Protein AF-A0A452ZJN9-F1 (afdb_monomer)

Solvent-accessible surface area (backbone atoms only — not comparable to full-atom values): 9012 Å² total; per-residue (Å²): 105,69,68,58,51,54,54,53,73,69,52,82,55,48,32,80,79,35,73,90,60,14,58,60,52,32,51,74,73,38,49,57,57,52,51,54,55,51,50,54,54,50,48,55,50,48,51,50,54,50,50,52,46,70,77,50,77,48,81,86,82,77,54,78,86,49,72,65,56,54,48,52,49,48,39,70,65,56,77,76,95,58,74,51,50,76,66,52,51,47,47,53,54,51,50,52,52,50,55,57,48,57,55,50,52,51,48,53,53,49,40,51,54,51,32,69,76,34,58,71,59,37,52,50,35,53,48,48,53,50,60,58,47,74,76,45,90,90,63,87,52,76,78,58,56,73,72,35,62,58,60,75,73,90

Mean predicted aligned error: 7.72 Å

Secondary structure (DSSP, 8-state):
-HHHHHHHHTPPPHHHH-TTTHHHHHHHTTHHHHHHHHHHHHHHHHHHHHHHHHH--S-SS-PPP-HHHHHHHHHHS--SS----HHHHHHHHHHHHHHHHHHHHHHHHHHHHHHHH-HHHHHHHHHHHHHHHHT-SSS--HHHHTT-HHHHT-

Structure (mmCIF, N/CA/C/O backbone):
data_AF-A0A452ZJN9-F1
#
_entry.id   AF-A0A452ZJN9-F1
#
loop_
_atom_site.group_PDB
_atom_site.id
_atom_site.type_symbol
_atom_site.label_atom_id
_atom_site.label_alt_id
_atom_site.label_comp_id
_atom_site.label_asym_id
_atom_site.label_entity_id
_atom_site.label_seq_id
_atom_site.pdbx_PDB_ins_code
_atom_site.Cartn_x
_atom_site.Cartn_y
_atom_site.Cartn_z
_atom_site.occupancy
_atom_site.B_iso_or_equiv
_atom_site.auth_seq_id
_atom_site.auth_comp_id
_atom_site.auth_asym_id
_atom_site.auth_atom_id
_atom_site.pdbx_PDB_model_num
ATOM 1 N N . MET A 1 1 ? 3.695 11.942 -2.108 1.00 83.25 1 MET A N 1
ATOM 2 C CA . MET A 1 1 ? 3.723 10.959 -3.209 1.00 83.25 1 MET A CA 1
ATOM 3 C C . MET A 1 1 ? 2.516 10.039 -3.115 1.00 83.25 1 MET A C 1
ATOM 5 O O . MET A 1 1 ? 1.674 10.175 -3.978 1.00 83.25 1 MET A O 1
ATOM 9 N N . MET A 1 2 ? 2.353 9.220 -2.063 1.00 84.94 2 MET A N 1
ATOM 10 C CA . MET A 1 2 ? 1.186 8.318 -1.948 1.00 84.94 2 MET A CA 1
ATOM 11 C C . MET A 1 2 ? -0.170 9.034 -1.950 1.00 84.94 2 MET A C 1
ATOM 13 O O . MET A 1 2 ? -1.046 8.635 -2.695 1.00 84.94 2 MET A O 1
ATOM 17 N N . LYS A 1 3 ? -0.314 10.150 -1.222 1.00 85.62 3 LYS A N 1
ATOM 18 C CA . LYS A 1 3 ? -1.533 10.977 -1.297 1.00 85.62 3 LYS A CA 1
ATOM 19 C C . LYS A 1 3 ? -1.828 11.494 -2.714 1.00 85.62 3 LYS A C 1
ATOM 21 O O . LYS A 1 3 ? -2.960 11.489 -3.157 1.00 85.62 3 LYS A O 1
ATOM 26 N N . GLU A 1 4 ? -0.792 11.935 -3.425 1.00 88.88 4 GLU A N 1
ATOM 27 C CA . GLU A 1 4 ? -0.934 12.426 -4.803 1.00 88.88 4 GLU A CA 1
ATOM 28 C C . GLU A 1 4 ? -1.330 11.280 -5.746 1.00 88.88 4 GLU A C 1
ATOM 30 O O . GLU A 1 4 ? -2.173 11.467 -6.608 1.00 88.88 4 GLU A O 1
ATOM 35 N N . LEU A 1 5 ? -0.779 10.081 -5.545 1.00 88.12 5 LEU A N 1
ATOM 36 C CA . LEU A 1 5 ? -1.155 8.877 -6.281 1.00 88.12 5 LEU A CA 1
ATOM 37 C C . LEU A 1 5 ? -2.620 8.487 -6.049 1.00 88.12 5 LEU A C 1
ATOM 39 O O . LEU A 1 5 ? -3.331 8.235 -7.015 1.00 88.12 5 LEU A O 1
ATOM 43 N N . THR A 1 6 ? -3.080 8.459 -4.798 1.00 86.12 6 THR A N 1
ATOM 44 C CA . THR A 1 6 ? -4.463 8.087 -4.471 1.00 86.12 6 THR A CA 1
ATOM 45 C C . THR A 1 6 ? -5.464 9.137 -4.947 1.00 86.12 6 THR A C 1
ATOM 47 O O . THR A 1 6 ? -6.503 8.773 -5.495 1.00 86.12 6 THR A O 1
ATOM 50 N N . ASP A 1 7 ? -5.124 10.426 -4.839 1.00 89.19 7 ASP A N 1
ATOM 51 C CA . ASP A 1 7 ? -5.917 11.518 -5.414 1.00 89.19 7 ASP A CA 1
ATOM 52 C C . ASP A 1 7 ? -6.016 11.377 -6.947 1.00 89.19 7 ASP A C 1
ATOM 54 O O . ASP A 1 7 ? -7.100 11.507 -7.518 1.00 89.19 7 ASP A O 1
ATOM 58 N N . 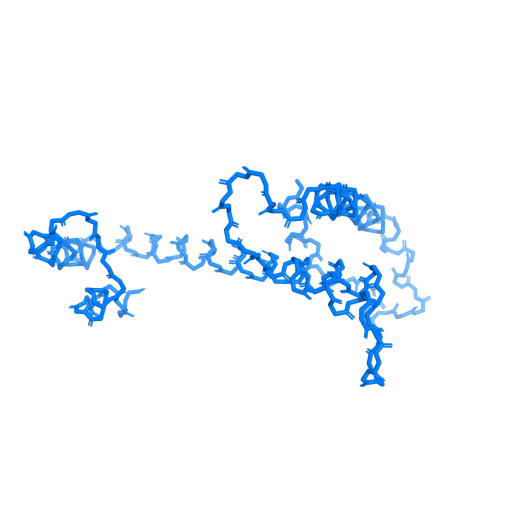LEU A 1 8 ? -4.904 11.063 -7.626 1.00 91.06 8 LEU A N 1
ATOM 59 C CA . LEU A 1 8 ? -4.878 10.860 -9.078 1.00 91.06 8 LEU A CA 1
ATOM 60 C C . LEU A 1 8 ? -5.695 9.637 -9.514 1.00 91.06 8 LEU A C 1
ATOM 62 O O . LEU A 1 8 ? -6.453 9.746 -10.471 1.00 91.06 8 LEU A O 1
ATOM 66 N N . LEU A 1 9 ? -5.589 8.506 -8.809 1.00 86.81 9 LEU A N 1
ATOM 67 C CA . LEU A 1 9 ? -6.371 7.295 -9.096 1.00 86.81 9 LEU A CA 1
ATOM 68 C C . LEU A 1 9 ? -7.879 7.509 -8.900 1.00 86.81 9 LEU A C 1
ATOM 70 O O . LEU A 1 9 ? -8.682 6.899 -9.599 1.00 86.81 9 LEU A O 1
ATOM 74 N N . GLY A 1 10 ? -8.267 8.382 -7.966 1.00 84.88 10 GLY A N 1
ATOM 75 C CA . GLY A 1 10 ? -9.663 8.765 -7.744 1.00 84.88 10 GLY A CA 1
ATOM 76 C C . GLY A 1 10 ? -10.178 9.872 -8.672 1.00 84.88 10 GLY A C 1
ATOM 77 O O . GLY A 1 10 ? -11.372 10.176 -8.650 1.00 84.88 10 GLY A O 1
ATOM 78 N N . THR A 1 11 ? -9.308 10.502 -9.466 1.00 89.19 11 THR A N 1
ATOM 79 C CA . THR A 1 11 ? -9.686 11.617 -10.341 1.00 89.19 11 THR A CA 1
ATOM 80 C C . THR A 1 11 ? -10.222 11.098 -11.671 1.00 89.19 11 THR A C 1
ATOM 82 O O . THR A 1 11 ? -9.526 10.400 -12.399 1.00 89.19 11 THR A O 1
ATOM 85 N N . ILE A 1 12 ? -11.439 11.508 -12.031 1.00 84.94 12 ILE A N 1
ATOM 86 C CA . ILE A 1 12 ? -11.980 11.304 -13.381 1.00 84.94 12 ILE A CA 1
ATOM 87 C C . ILE A 1 12 ? -11.434 12.418 -14.278 1.00 84.94 12 ILE A C 1
ATOM 89 O O . ILE A 1 12 ? -11.714 13.597 -14.030 1.00 84.94 12 ILE A O 1
ATOM 93 N N . ALA A 1 13 ? -10.659 12.068 -15.306 1.00 86.12 13 ALA A N 1
ATOM 94 C CA . ALA A 1 13 ? -10.122 13.055 -16.233 1.00 86.12 13 ALA A CA 1
ATOM 95 C C . ALA A 1 13 ? -11.231 13.600 -17.144 1.00 86.12 13 ALA A C 1
ATOM 97 O O . ALA A 1 13 ? -12.175 12.903 -17.524 1.00 86.12 13 ALA A O 1
ATOM 98 N N . VAL A 1 14 ? -11.119 14.866 -17.553 1.00 85.56 14 VAL A N 1
ATOM 99 C CA . VAL A 1 14 ? -12.104 15.464 -18.467 1.00 85.56 14 VAL A CA 1
ATOM 100 C C . VAL A 1 14 ? -12.013 14.802 -19.840 1.00 85.56 14 VAL A C 1
ATOM 102 O O . VAL A 1 14 ? -13.020 14.691 -20.540 1.00 85.56 14 VAL A O 1
ATOM 105 N N . SER A 1 15 ? -10.827 14.326 -20.228 1.00 87.19 15 SER A N 1
ATOM 106 C CA . SER A 1 15 ? -10.629 13.524 -21.439 1.00 87.19 15 SER A CA 1
ATOM 107 C C . SER A 1 15 ? -11.353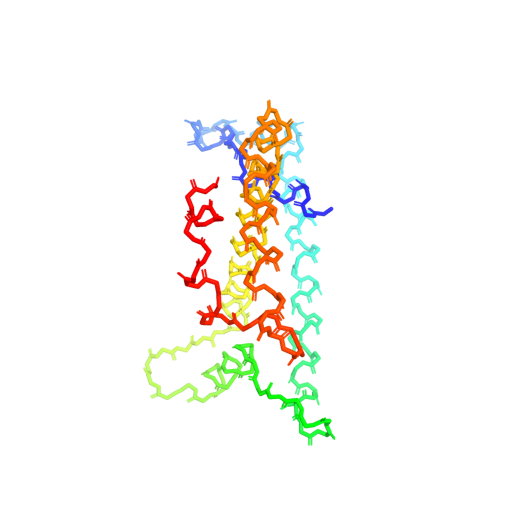 12.177 -21.423 1.00 87.19 15 SER A C 1
ATOM 109 O O . SER A 1 15 ? -11.768 11.746 -22.499 1.00 87.19 15 SER A O 1
ATOM 111 N N . ASP A 1 16 ? -11.609 11.579 -20.254 1.00 87.06 16 ASP A N 1
ATOM 112 C CA . ASP A 1 16 ? -12.384 10.333 -20.143 1.00 87.06 16 ASP A CA 1
ATOM 113 C C . ASP A 1 16 ? -13.856 10.552 -20.527 1.00 87.06 16 ASP A C 1
ATOM 115 O O . ASP A 1 16 ? -14.495 9.687 -21.126 1.00 87.06 16 ASP A O 1
ATOM 119 N N . VAL A 1 17 ? -14.395 11.740 -20.225 1.00 87.81 17 VAL A N 1
ATOM 120 C CA . VAL A 1 17 ? -15.795 12.108 -20.505 1.00 87.81 17 VAL A CA 1
ATOM 121 C C . VAL A 1 17 ? -15.949 12.790 -21.870 1.00 87.81 17 VAL A C 1
ATOM 123 O O . VAL A 1 17 ? -16.928 12.564 -22.583 1.00 87.81 17 VAL A O 1
ATOM 126 N N . PHE A 1 18 ? -14.979 13.620 -22.267 1.00 89.56 18 PHE A N 1
ATOM 127 C CA . PHE A 1 18 ? -14.988 14.385 -23.517 1.00 89.56 18 PHE A CA 1
ATOM 128 C C . PHE A 1 18 ? -13.702 14.154 -24.331 1.00 89.56 18 PHE A C 1
ATOM 130 O O . PHE A 1 18 ? -12.833 15.031 -24.384 1.00 89.56 18 PHE A O 1
ATOM 137 N N . PRO A 1 19 ? -13.599 13.040 -25.081 1.00 80.94 19 PRO A N 1
ATOM 138 C CA . PRO A 1 19 ? -12.342 12.607 -25.705 1.00 80.94 19 PRO A CA 1
ATOM 139 C C . PRO A 1 19 ? -11.732 13.592 -26.713 1.00 80.94 19 PRO A C 1
ATOM 141 O O . PRO A 1 19 ? -10.524 13.608 -26.928 1.00 80.94 19 PRO A O 1
ATOM 144 N N . ARG A 1 20 ? -12.551 14.439 -27.353 1.00 85.50 20 ARG A N 1
ATOM 145 C CA . ARG A 1 20 ? -12.076 15.379 -28.388 1.00 85.50 20 ARG A CA 1
ATOM 146 C C . ARG A 1 20 ? -11.478 16.679 -27.839 1.00 85.50 20 ARG A C 1
ATOM 148 O O . ARG A 1 20 ? -10.686 17.301 -28.540 1.00 85.50 20 ARG A O 1
ATOM 155 N N . LEU A 1 21 ? -11.864 17.109 -26.635 1.00 84.19 21 LEU A N 1
ATOM 156 C CA . LEU A 1 21 ? -11.495 18.426 -26.080 1.00 84.19 21 LEU A CA 1
ATOM 157 C C . LEU A 1 21 ? -10.983 18.373 -24.636 1.00 84.19 21 LEU A C 1
ATOM 159 O O . LEU A 1 21 ? -10.356 19.329 -24.185 1.00 84.19 21 LEU A O 1
ATOM 163 N N . GLY A 1 22 ? -11.209 17.274 -23.916 1.00 82.56 22 GLY A N 1
ATOM 164 C CA . GLY A 1 22 ? -10.833 17.149 -22.510 1.00 82.56 22 GLY A CA 1
ATOM 165 C C . GLY A 1 22 ? -9.327 17.206 -22.271 1.00 82.56 22 GLY A C 1
ATOM 166 O O . GLY A 1 22 ? -8.905 17.726 -21.246 1.00 82.56 22 GLY A O 1
ATOM 167 N N . TRP A 1 23 ? -8.507 16.819 -23.256 1.00 86.00 23 TRP A N 1
ATOM 168 C CA . TRP A 1 23 ? -7.045 16.889 -23.151 1.00 86.00 23 TRP A CA 1
ATOM 169 C C . TRP A 1 23 ? -6.518 18.313 -22.900 1.00 86.00 23 TRP A C 1
ATOM 171 O O . TRP A 1 23 ? -5.523 18.471 -22.198 1.00 86.00 23 TRP A O 1
ATOM 181 N N . LEU A 1 24 ? -7.179 19.350 -23.440 1.00 86.81 24 LEU A N 1
ATOM 182 C CA . LEU A 1 24 ? -6.807 20.751 -23.199 1.00 86.81 24 LEU A CA 1
ATOM 183 C C . LEU A 1 24 ? -7.079 21.151 -21.752 1.00 86.81 24 LEU A C 1
ATOM 185 O O . LEU A 1 24 ? -6.287 21.874 -21.152 1.00 86.81 24 LEU A O 1
ATOM 189 N N . VAL A 1 25 ? -8.200 20.680 -21.206 1.00 86.69 25 VAL A N 1
ATOM 190 C CA . VAL A 1 25 ? -8.604 20.958 -19.829 1.00 86.69 25 VAL A CA 1
ATOM 191 C C . VAL A 1 25 ? -7.678 20.224 -18.866 1.00 86.69 25 VAL A C 1
ATOM 193 O O . VAL A 1 25 ? -7.120 20.863 -17.984 1.00 86.69 25 VAL A O 1
ATOM 196 N N . ASP A 1 26 ? -7.417 18.935 -19.090 1.00 87.00 26 ASP A N 1
ATOM 197 C CA . ASP A 1 26 ? -6.503 18.130 -18.266 1.00 87.00 26 ASP A CA 1
ATOM 198 C C . ASP A 1 26 ? -5.051 18.636 -18.322 1.00 87.00 26 ASP A C 1
ATOM 200 O O . ASP A 1 26 ? -4.288 18.513 -17.362 1.00 87.00 26 ASP A O 1
ATOM 204 N N . TRP A 1 27 ? -4.644 19.218 -19.452 1.00 89.25 27 TRP A N 1
ATOM 205 C CA . TRP A 1 27 ? -3.361 19.905 -19.565 1.00 89.25 27 TRP A CA 1
ATOM 206 C C . TRP A 1 27 ? -3.353 21.222 -18.777 1.00 89.25 27 TRP A C 1
ATOM 208 O O . TRP A 1 27 ? -2.429 21.461 -18.001 1.00 89.25 27 TRP A O 1
ATOM 218 N N . ALA A 1 28 ? -4.389 22.055 -18.929 1.00 89.81 28 ALA A N 1
ATOM 219 C CA . ALA A 1 28 ? -4.486 23.355 -18.266 1.00 89.81 28 ALA A CA 1
ATOM 220 C C . ALA A 1 28 ? -4.629 23.244 -16.738 1.00 89.81 28 ALA A C 1
ATOM 222 O O . ALA A 1 28 ? -4.111 24.091 -16.012 1.00 89.81 28 ALA A O 1
ATOM 223 N N . THR A 1 29 ? -5.292 22.197 -16.238 1.00 86.94 29 THR A N 1
ATOM 224 C CA . THR A 1 29 ? -5.394 21.898 -14.799 1.00 86.94 29 THR A CA 1
ATOM 225 C C . THR A 1 29 ? -4.099 21.327 -14.220 1.00 86.94 29 THR A C 1
ATOM 227 O O . THR A 1 29 ? -3.966 21.226 -13.003 1.00 86.94 29 THR A O 1
ATOM 230 N N . GLY A 1 30 ? -3.134 20.959 -15.070 1.00 90.38 30 GLY A N 1
ATOM 231 C CA . GLY A 1 30 ? -1.879 20.335 -14.661 1.00 90.38 30 GLY A CA 1
ATOM 232 C C . GLY A 1 30 ? -1.989 18.836 -14.368 1.00 90.38 30 GLY A C 1
ATOM 233 O O . GLY A 1 30 ? -0.986 18.235 -13.982 1.00 90.38 30 GLY A O 1
ATOM 234 N N . LEU A 1 31 ? -3.149 18.208 -14.604 1.00 89.75 31 LEU A N 1
ATOM 235 C CA . LEU A 1 31 ? -3.387 16.788 -14.327 1.00 89.75 31 LEU A CA 1
ATOM 236 C C . LEU A 1 31 ? -2.364 15.898 -15.042 1.00 89.75 31 LEU A C 1
ATOM 238 O O . LEU A 1 31 ? -1.722 15.057 -14.415 1.00 89.75 31 LEU A O 1
ATOM 242 N N . GLN A 1 32 ? -2.118 16.145 -16.333 1.00 86.94 32 GLN A N 1
ATOM 243 C CA . GLN A 1 32 ? -1.119 15.381 -17.093 1.00 86.94 32 GLN A CA 1
ATOM 244 C C . GLN A 1 32 ? 0.302 15.514 -16.525 1.00 86.94 32 GLN A C 1
ATOM 246 O O . GLN A 1 32 ? 1.080 14.558 -16.562 1.00 86.94 32 GLN A O 1
ATOM 251 N N . ALA A 1 33 ? 0.663 16.695 -16.015 1.00 91.62 33 ALA A N 1
ATOM 252 C CA . ALA A 1 33 ? 1.976 16.925 -15.423 1.00 91.62 33 ALA A CA 1
ATOM 253 C C . ALA A 1 33 ? 2.114 16.182 -14.085 1.00 91.62 33 ALA A C 1
ATOM 255 O O . ALA A 1 33 ? 3.145 15.549 -13.847 1.00 91.62 33 ALA A O 1
ATOM 256 N N . SER A 1 34 ? 1.070 16.197 -13.250 1.00 91.81 34 SER A N 1
ATOM 257 C CA . SER A 1 34 ? 1.020 15.450 -11.989 1.00 91.81 34 SER A CA 1
ATOM 258 C C . SER A 1 34 ? 1.067 13.937 -12.200 1.00 91.81 34 SER A C 1
ATOM 260 O O . SER A 1 34 ? 1.847 13.264 -11.524 1.00 91.81 34 SER A O 1
ATOM 262 N N . VAL A 1 35 ? 0.329 13.402 -13.183 1.00 92.06 35 VAL A N 1
ATOM 263 C CA . VAL A 1 35 ? 0.386 11.975 -13.552 1.00 92.06 35 VAL A CA 1
ATOM 264 C C . VAL A 1 35 ? 1.801 11.581 -13.961 1.00 92.06 35 VAL A C 1
ATOM 266 O O . VAL A 1 35 ? 2.377 10.673 -13.367 1.00 92.06 35 VAL A O 1
ATOM 269 N N . LYS A 1 36 ? 2.414 12.303 -14.910 1.00 93.38 36 LYS A N 1
ATOM 270 C CA . LYS A 1 36 ? 3.781 12.004 -15.373 1.00 93.38 36 LYS A CA 1
ATOM 271 C C . LYS A 1 36 ? 4.804 12.077 -14.244 1.00 93.38 36 LYS A C 1
ATOM 273 O O . LYS A 1 36 ? 5.678 11.221 -14.146 1.00 93.38 36 LYS A O 1
ATOM 278 N N . ARG A 1 37 ? 4.700 13.088 -13.379 1.00 95.00 37 ARG A N 1
ATOM 279 C CA . ARG A 1 37 ? 5.616 13.265 -12.248 1.00 95.00 37 ARG A CA 1
ATOM 280 C C . ARG A 1 37 ? 5.478 12.143 -11.222 1.00 95.00 37 ARG A C 1
ATOM 282 O O . ARG A 1 37 ? 6.490 11.695 -10.691 1.00 95.00 37 ARG A O 1
ATOM 289 N N . THR A 1 38 ? 4.254 11.721 -10.919 1.00 94.12 38 THR A N 1
ATOM 290 C CA . THR A 1 38 ? 3.995 10.636 -9.965 1.00 94.12 38 THR A CA 1
ATOM 291 C C . THR A 1 38 ? 4.427 9.292 -10.541 1.00 94.12 38 THR A C 1
ATOM 293 O O . THR A 1 38 ? 5.152 8.567 -9.865 1.00 94.12 38 THR A O 1
ATOM 296 N N . ALA A 1 39 ? 4.102 9.016 -11.807 1.00 92.38 39 ALA A N 1
ATOM 297 C CA . ALA A 1 39 ? 4.543 7.816 -12.513 1.00 92.38 39 ALA A CA 1
ATOM 298 C C . ALA A 1 39 ? 6.075 7.698 -12.549 1.00 92.38 39 ALA A C 1
ATOM 300 O O . ALA A 1 39 ? 6.607 6.651 -12.209 1.00 92.38 39 ALA A O 1
ATOM 301 N N . ALA A 1 40 ? 6.796 8.783 -12.851 1.00 94.81 40 ALA A N 1
ATOM 302 C CA . ALA A 1 40 ? 8.262 8.774 -12.860 1.00 94.81 40 ALA A CA 1
ATOM 303 C C . ALA A 1 40 ? 8.877 8.491 -11.476 1.00 94.81 40 ALA A C 1
ATOM 305 O O . ALA A 1 40 ? 9.910 7.834 -11.377 1.00 94.81 40 ALA A O 1
ATOM 306 N N . LYS A 1 41 ? 8.255 8.978 -10.391 1.00 94.50 41 LYS A N 1
ATOM 307 C CA . LYS A 1 41 ? 8.711 8.672 -9.025 1.00 94.50 41 LYS A CA 1
ATOM 308 C C . LYS A 1 41 ? 8.488 7.203 -8.674 1.00 94.50 41 LYS A C 1
ATOM 310 O O . LYS A 1 41 ? 9.377 6.598 -8.088 1.00 94.50 41 LYS A O 1
ATOM 315 N N . LEU A 1 42 ? 7.321 6.654 -9.018 1.00 93.25 42 LEU A N 1
ATOM 316 C CA . LEU A 1 42 ? 7.007 5.243 -8.785 1.00 93.25 42 LEU A CA 1
ATOM 317 C C . LEU A 1 42 ? 7.928 4.337 -9.598 1.00 93.25 42 LEU A C 1
ATOM 319 O O . LEU A 1 42 ? 8.511 3.421 -9.034 1.00 93.25 42 LEU A O 1
ATOM 323 N N . ASP A 1 43 ? 8.139 4.651 -10.875 1.00 93.94 43 ASP A N 1
ATOM 324 C CA . ASP A 1 43 ? 9.047 3.900 -11.741 1.00 93.94 43 ASP A CA 1
ATOM 325 C C . ASP A 1 43 ? 10.482 3.907 -11.203 1.00 93.94 43 ASP A C 1
ATOM 327 O O . ASP A 1 43 ? 11.116 2.862 -11.151 1.00 93.94 43 ASP A O 1
ATOM 331 N N . SER A 1 44 ? 10.969 5.046 -10.700 1.00 94.69 44 SER A N 1
ATOM 332 C CA . SER A 1 44 ? 12.289 5.125 -10.063 1.00 94.69 44 SER A CA 1
ATOM 333 C C . SER A 1 44 ? 12.406 4.287 -8.786 1.00 94.69 44 SER A C 1
ATOM 335 O O . SER A 1 44 ? 13.496 3.794 -8.503 1.00 94.69 44 SER A O 1
ATOM 337 N N . ILE A 1 45 ? 11.336 4.162 -7.994 1.00 92.81 45 ILE A N 1
ATOM 338 C CA . ILE A 1 45 ? 11.330 3.313 -6.793 1.00 92.81 45 ILE A CA 1
ATOM 339 C C . ILE A 1 45 ? 11.350 1.848 -7.214 1.00 92.81 45 ILE A C 1
ATOM 341 O O . ILE A 1 45 ? 12.213 1.109 -6.760 1.00 92.81 45 ILE A O 1
ATOM 345 N N . MET A 1 46 ? 10.453 1.473 -8.125 1.00 92.81 46 MET A N 1
ATOM 346 C CA . MET A 1 46 ? 10.344 0.123 -8.663 1.00 92.81 46 MET A CA 1
ATOM 347 C C . MET A 1 46 ? 11.637 -0.342 -9.329 1.00 92.81 46 MET A C 1
ATOM 349 O O . MET A 1 46 ? 12.088 -1.451 -9.086 1.00 92.81 46 MET A O 1
ATOM 353 N N . GLU A 1 47 ? 12.256 0.509 -10.145 1.00 93.75 47 GLU A N 1
ATOM 354 C CA . GLU A 1 47 ? 13.525 0.204 -10.801 1.00 93.75 47 GLU A CA 1
ATOM 355 C C . GLU A 1 47 ? 14.628 -0.066 -9.780 1.00 93.75 47 GLU A C 1
ATOM 357 O O . GLU A 1 47 ? 15.347 -1.047 -9.914 1.00 93.75 47 GLU A O 1
ATOM 362 N N . ARG A 1 48 ? 14.728 0.767 -8.737 1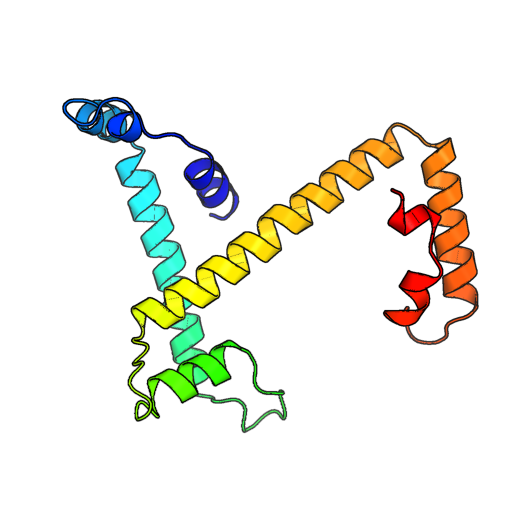.00 92.56 48 ARG A N 1
ATOM 363 C CA . ARG A 1 48 ? 15.704 0.559 -7.668 1.00 92.56 48 ARG A CA 1
ATOM 364 C C . ARG A 1 48 ? 15.453 -0.757 -6.930 1.00 92.56 48 ARG A C 1
ATOM 366 O O . ARG A 1 48 ? 16.392 -1.520 -6.770 1.00 92.56 48 ARG A O 1
ATOM 373 N N . THR A 1 49 ? 14.209 -1.026 -6.535 1.00 90.81 49 THR A N 1
ATOM 374 C CA . THR A 1 49 ? 13.846 -2.260 -5.825 1.00 90.81 49 THR A CA 1
ATOM 375 C C . THR A 1 49 ? 14.136 -3.498 -6.668 1.00 90.81 49 THR A C 1
ATOM 377 O O . THR A 1 49 ? 14.717 -4.447 -6.161 1.00 90.81 49 THR A O 1
ATOM 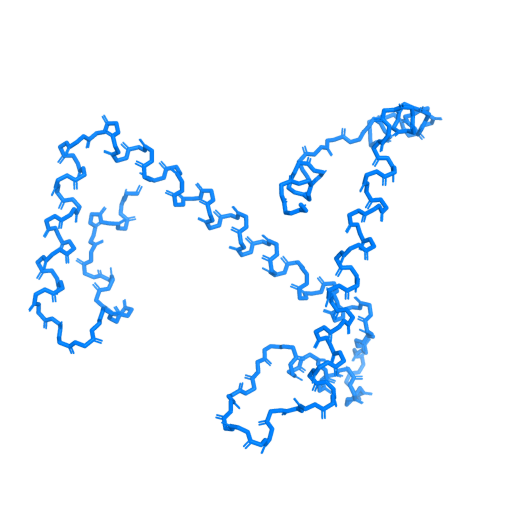380 N N . ILE A 1 50 ? 13.810 -3.485 -7.963 1.00 90.88 50 ILE A N 1
ATOM 381 C CA . ILE A 1 50 ? 14.122 -4.611 -8.852 1.00 90.88 50 ILE A CA 1
ATOM 382 C C . ILE A 1 50 ? 15.633 -4.812 -8.973 1.00 90.88 50 ILE A C 1
ATOM 384 O O . ILE A 1 50 ? 16.094 -5.942 -8.870 1.00 90.88 50 ILE A O 1
ATOM 388 N N . THR A 1 51 ? 16.407 -3.742 -9.171 1.00 91.31 51 THR A N 1
ATOM 389 C CA . THR A 1 51 ? 17.870 -3.850 -9.255 1.00 91.31 51 THR A CA 1
ATOM 390 C C . THR A 1 51 ? 18.470 -4.413 -7.967 1.00 91.31 51 THR A C 1
ATOM 392 O O . THR A 1 51 ? 19.353 -5.257 -8.047 1.00 91.31 51 THR A O 1
ATOM 395 N N . GLU A 1 52 ? 17.966 -4.006 -6.798 1.00 88.25 52 GLU A N 1
ATOM 396 C CA . GLU A 1 52 ? 18.392 -4.554 -5.501 1.00 88.25 52 GLU A CA 1
ATOM 397 C C . GLU A 1 52 ? 18.181 -6.084 -5.438 1.00 88.25 52 GLU A C 1
ATOM 399 O O . GLU A 1 52 ? 19.117 -6.800 -5.098 1.00 88.25 52 GLU A O 1
ATOM 404 N N . HIS A 1 53 ? 17.024 -6.597 -5.878 1.00 86.62 53 HIS A N 1
ATOM 405 C CA . HIS A 1 53 ? 16.727 -8.045 -5.892 1.00 86.62 53 HIS A CA 1
ATOM 406 C C . HIS A 1 53 ? 17.460 -8.807 -7.016 1.00 86.62 53 HIS A C 1
ATOM 408 O O . HIS A 1 53 ? 17.692 -10.012 -6.934 1.00 86.62 53 HIS A O 1
ATOM 414 N N . GLU A 1 54 ? 17.842 -8.131 -8.104 1.00 85.00 54 GLU A N 1
ATOM 415 C CA . GLU A 1 54 ? 18.664 -8.731 -9.163 1.00 85.00 54 GLU A CA 1
ATOM 416 C C . GLU A 1 54 ? 20.139 -8.869 -8.758 1.00 85.00 54 GLU A C 1
ATOM 418 O O . GLU A 1 54 ? 20.796 -9.819 -9.197 1.00 85.00 54 GLU A O 1
ATOM 423 N N . GLU A 1 55 ? 20.659 -7.921 -7.973 1.00 83.88 55 GLU A N 1
ATOM 424 C CA . GLU A 1 55 ? 22.043 -7.898 -7.485 1.00 83.88 55 GLU A CA 1
ATOM 425 C C . GLU A 1 55 ? 22.246 -8.799 -6.260 1.00 83.88 55 GLU A C 1
ATOM 427 O O . GLU A 1 55 ? 23.303 -9.424 -6.144 1.00 83.88 55 GLU A O 1
ATOM 432 N N . ASP A 1 56 ? 21.232 -8.914 -5.401 1.00 74.00 56 ASP A N 1
ATOM 433 C CA . ASP A 1 56 ? 21.220 -9.794 -4.234 1.00 74.00 56 ASP A CA 1
ATOM 434 C C . ASP A 1 56 ? 19.918 -10.613 -4.185 1.00 74.00 56 ASP A C 1
ATOM 436 O O . ASP A 1 56 ? 18.959 -10.219 -3.523 1.00 74.00 56 ASP A O 1
ATOM 440 N N . PRO A 1 57 ? 19.849 -11.757 -4.892 1.00 63.16 57 PRO A N 1
ATOM 441 C CA . PRO A 1 57 ? 18.657 -12.608 -4.946 1.00 63.16 57 PRO A CA 1
ATOM 442 C C . PRO A 1 57 ? 18.411 -13.406 -3.643 1.00 63.16 57 PRO A C 1
ATOM 444 O O . PRO A 1 57 ? 17.991 -14.561 -3.695 1.00 63.16 57 PRO A O 1
ATOM 447 N N . GLY A 1 58 ? 18.725 -12.829 -2.477 1.00 60.06 58 GLY A N 1
ATOM 448 C CA . GLY A 1 58 ? 18.372 -13.371 -1.163 1.00 60.06 58 GLY A CA 1
ATOM 449 C C . GLY A 1 58 ? 19.255 -14.517 -0.662 1.00 60.06 58 GLY A C 1
ATOM 450 O O . GLY A 1 58 ? 18.778 -15.373 0.081 1.00 60.06 58 GLY A O 1
ATOM 451 N N . ASN A 1 59 ? 20.536 -14.579 -1.049 1.00 54.44 59 ASN A N 1
ATOM 452 C CA . ASN A 1 59 ? 21.378 -15.748 -0.740 1.00 54.44 59 ASN A CA 1
ATOM 453 C C . ASN A 1 59 ? 22.458 -15.538 0.338 1.00 54.44 59 ASN A C 1
ATOM 455 O O . ASN A 1 59 ? 23.073 -16.530 0.733 1.00 54.44 59 ASN A O 1
ATOM 459 N N . ASP A 1 60 ? 22.677 -14.314 0.837 1.00 57.22 60 ASP A N 1
ATOM 460 C CA . ASP A 1 60 ? 23.690 -14.061 1.882 1.00 57.22 60 ASP A CA 1
ATOM 461 C C . ASP A 1 60 ? 23.107 -13.906 3.307 1.00 57.22 60 ASP A C 1
ATOM 463 O O . ASP A 1 60 ? 23.774 -14.297 4.268 1.00 57.22 60 ASP A O 1
ATOM 467 N N . ASP A 1 61 ? 21.842 -13.479 3.467 1.00 60.03 61 ASP A N 1
ATOM 468 C CA . ASP A 1 61 ? 21.267 -13.136 4.788 1.00 60.03 61 ASP A CA 1
ATOM 469 C C . ASP A 1 61 ? 20.153 -14.079 5.304 1.00 60.03 61 ASP A C 1
ATOM 471 O O . ASP A 1 61 ? 19.631 -13.897 6.407 1.00 60.03 61 ASP A O 1
ATOM 475 N N . GLY A 1 62 ? 19.816 -15.145 4.565 1.00 59.72 62 GLY A N 1
ATOM 476 C CA . GLY A 1 62 ? 18.811 -16.136 4.987 1.00 59.72 62 GLY A CA 1
ATOM 477 C C . GLY A 1 62 ? 17.360 -15.643 4.921 1.00 59.72 62 GLY A C 1
ATOM 478 O O . GLY A 1 62 ? 16.488 -16.209 5.587 1.00 59.72 62 GLY A O 1
ATOM 479 N N . GLU A 1 63 ? 17.109 -14.594 4.140 1.00 65.44 63 GLU A N 1
ATOM 480 C CA . GLU A 1 63 ? 15.775 -14.064 3.871 1.00 65.44 63 GLU A CA 1
ATOM 481 C C . GLU A 1 63 ? 15.015 -15.012 2.926 1.00 65.44 63 GLU A C 1
ATOM 483 O O . GLU A 1 63 ? 15.593 -15.620 2.024 1.00 65.44 63 GLU A O 1
ATOM 488 N N . ALA A 1 64 ? 13.726 -15.232 3.193 1.00 73.94 64 ALA A N 1
ATOM 489 C CA . ALA A 1 64 ? 12.909 -16.096 2.346 1.00 73.94 64 ALA A CA 1
ATOM 490 C C . ALA A 1 64 ? 12.578 -15.364 1.036 1.00 73.94 64 ALA A C 1
ATOM 492 O O . ALA A 1 64 ? 12.311 -14.164 1.099 1.00 73.94 64 ALA A O 1
ATOM 493 N N . PRO A 1 65 ? 12.545 -16.069 -0.111 1.00 80.75 65 PRO A N 1
ATOM 494 C CA . PRO A 1 65 ? 12.203 -15.454 -1.387 1.00 80.75 65 PRO A CA 1
ATOM 495 C C . PRO A 1 65 ? 10.816 -14.824 -1.314 1.00 80.75 65 PRO A C 1
ATOM 497 O O . PRO A 1 65 ? 9.888 -15.405 -0.732 1.00 80.75 65 PRO A O 1
ATOM 500 N N . ASP A 1 66 ? 10.685 -13.642 -1.903 1.00 87.62 66 ASP A N 1
ATOM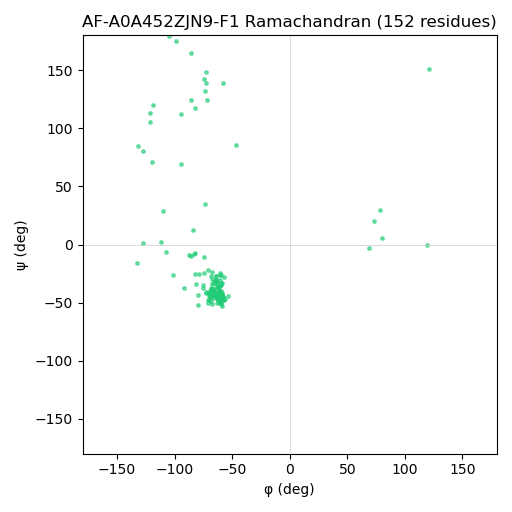 501 C CA . ASP A 1 66 ? 9.423 -12.926 -1.966 1.00 87.62 66 ASP A CA 1
ATOM 502 C C . ASP A 1 66 ? 8.782 -12.983 -3.364 1.00 87.62 66 ASP A C 1
ATOM 504 O O . ASP A 1 66 ? 9.280 -13.601 -4.309 1.00 87.62 66 ASP A O 1
ATOM 508 N N . LEU A 1 67 ? 7.609 -12.358 -3.499 1.00 90.25 67 LEU A N 1
ATOM 509 C CA . LEU A 1 67 ? 6.866 -12.352 -4.758 1.00 90.25 67 LEU A CA 1
ATOM 510 C C . LEU A 1 67 ? 7.664 -11.726 -5.914 1.00 90.25 67 LEU A C 1
ATOM 512 O O . LEU A 1 67 ? 7.472 -12.111 -7.069 1.00 90.25 67 LEU A O 1
ATOM 516 N N . LEU A 1 68 ? 8.506 -10.727 -5.642 1.00 91.38 68 LEU A N 1
ATOM 517 C CA . LEU A 1 68 ? 9.316 -10.099 -6.675 1.00 91.38 68 LEU A CA 1
ATOM 518 C C . LEU A 1 68 ? 10.385 -11.075 -7.176 1.00 91.38 68 LEU A C 1
ATOM 520 O O . LEU A 1 68 ? 10.571 -11.164 -8.391 1.00 91.38 68 LEU A O 1
ATOM 524 N N . ASP A 1 69 ? 11.005 -11.854 -6.289 1.00 88.56 69 ASP A N 1
ATOM 525 C CA . ASP A 1 69 ? 11.945 -12.912 -6.679 1.00 88.56 69 ASP A CA 1
ATOM 526 C C . ASP A 1 69 ? 11.283 -13.944 -7.601 1.00 88.56 69 ASP A C 1
ATOM 528 O O . ASP A 1 69 ? 11.821 -14.273 -8.665 1.00 88.56 69 ASP A O 1
ATOM 532 N N . ASP A 1 70 ? 10.072 -14.390 -7.252 1.00 88.69 70 ASP A N 1
ATOM 533 C CA . ASP A 1 70 ? 9.284 -15.321 -8.066 1.00 88.69 70 ASP A CA 1
ATOM 534 C C . ASP A 1 70 ? 8.958 -14.736 -9.452 1.00 88.69 70 ASP A C 1
ATOM 536 O O . ASP A 1 70 ? 9.106 -15.404 -10.483 1.00 88.69 70 ASP A O 1
ATOM 540 N N . LEU A 1 71 ? 8.540 -13.467 -9.514 1.00 90.06 71 LEU A N 1
ATOM 541 C CA . LEU A 1 71 ? 8.241 -12.789 -10.779 1.00 90.06 71 LEU A CA 1
ATOM 542 C C . LEU A 1 71 ? 9.493 -12.603 -11.646 1.00 90.06 71 LEU A C 1
ATOM 544 O O . LEU A 1 71 ? 9.419 -12.759 -12.869 1.00 90.06 71 LEU A O 1
ATOM 548 N N . LEU A 1 72 ? 10.642 -12.297 -11.038 1.00 88.69 72 LEU A N 1
ATOM 549 C CA . LEU A 1 72 ? 11.920 -12.179 -11.741 1.00 88.69 72 LEU A CA 1
ATOM 550 C C . LEU A 1 72 ? 12.409 -13.533 -12.258 1.00 88.69 72 LEU A C 1
ATOM 552 O O . LEU A 1 72 ? 12.945 -13.596 -13.368 1.00 88.69 72 LEU A O 1
ATOM 556 N N . LEU A 1 73 ? 12.196 -14.614 -11.505 1.00 86.56 73 LEU A N 1
ATOM 557 C CA . LEU A 1 73 ? 12.483 -15.973 -11.956 1.00 86.56 73 LEU A CA 1
ATOM 558 C C . LEU A 1 73 ? 11.639 -16.328 -13.188 1.00 86.56 73 LEU A C 1
ATOM 560 O O . LEU A 1 73 ? 12.186 -16.745 -14.209 1.00 86.56 73 LEU A O 1
ATOM 564 N N . ILE A 1 74 ? 10.328 -16.067 -13.146 1.00 86.12 74 ILE A N 1
ATOM 565 C CA . ILE A 1 74 ? 9.418 -16.308 -14.280 1.00 86.12 74 ILE A CA 1
ATOM 566 C C . ILE A 1 74 ? 9.813 -15.467 -15.504 1.00 86.12 74 ILE A C 1
ATOM 568 O O . ILE A 1 74 ? 9.767 -15.957 -16.635 1.00 86.12 74 ILE A O 1
ATOM 572 N N . ALA A 1 75 ? 10.222 -14.211 -15.304 1.00 85.75 75 ALA A N 1
ATOM 573 C CA . ALA A 1 75 ? 10.686 -13.344 -16.388 1.00 85.75 75 ALA A CA 1
ATOM 574 C C . ALA A 1 75 ? 11.987 -13.857 -17.045 1.00 85.75 75 ALA A C 1
ATOM 576 O O . ALA A 1 75 ? 12.183 -13.670 -18.252 1.00 85.75 75 ALA A O 1
ATOM 577 N N . LYS A 1 76 ? 12.864 -14.52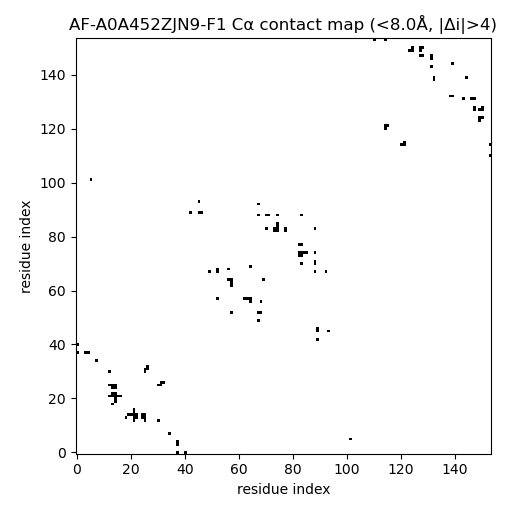6 -16.278 1.00 82.25 76 LYS A N 1
ATOM 578 C CA . LYS A 1 76 ? 14.126 -15.124 -16.756 1.00 82.25 76 LYS A CA 1
ATOM 579 C C . LYS A 1 76 ? 13.919 -16.469 -17.466 1.00 82.25 76 LYS A C 1
ATOM 581 O O . LYS A 1 76 ? 14.487 -16.667 -18.540 1.00 82.25 76 LYS A O 1
ATOM 586 N N . ASP A 1 77 ? 13.083 -17.350 -16.919 1.00 76.19 77 ASP A N 1
ATOM 587 C CA . ASP A 1 77 ? 12.925 -18.752 -17.352 1.00 76.19 77 ASP A CA 1
ATOM 588 C C . ASP A 1 77 ? 11.964 -18.959 -18.538 1.00 76.19 77 ASP A C 1
ATOM 590 O O . ASP A 1 77 ? 11.575 -20.087 -18.827 1.00 76.19 77 ASP A O 1
ATOM 594 N N . GLY A 1 78 ? 11.561 -17.888 -19.231 1.00 64.38 78 GLY A N 1
ATOM 595 C CA . GLY A 1 78 ? 10.480 -17.865 -20.226 1.00 64.38 78 GLY A CA 1
ATOM 596 C C . GLY A 1 78 ? 10.484 -18.989 -21.279 1.00 64.38 78 GLY A C 1
ATOM 597 O O . GLY A 1 78 ? 10.938 -18.783 -22.403 1.00 64.38 78 GLY A O 1
ATOM 598 N N . ASP A 1 79 ? 9.883 -20.133 -20.934 1.00 57.53 79 ASP A N 1
ATOM 599 C CA . ASP A 1 79 ? 9.711 -21.322 -21.790 1.00 57.53 79 ASP A CA 1
ATOM 600 C C . ASP A 1 79 ? 8.240 -21.801 -21.861 1.00 57.53 79 ASP A C 1
ATOM 602 O O . ASP A 1 79 ? 7.904 -22.761 -22.546 1.00 57.53 79 ASP A O 1
ATOM 606 N N . GLN A 1 80 ? 7.301 -21.114 -21.193 1.00 57.72 80 GLN A N 1
ATOM 607 C CA . GLN A 1 80 ? 5.896 -21.559 -21.067 1.00 57.72 80 GLN A CA 1
ATOM 608 C C . GLN A 1 80 ? 4.882 -20.710 -21.858 1.00 57.72 80 GLN A C 1
ATOM 610 O O . GLN A 1 80 ? 3.727 -20.573 -21.463 1.00 57.72 80 GLN A O 1
ATOM 615 N N . GLY A 1 81 ? 5.284 -20.099 -22.979 1.00 64.00 81 GLY A N 1
ATOM 616 C CA . GLY A 1 81 ? 4.376 -19.324 -23.849 1.00 64.00 81 GLY A CA 1
ATOM 617 C C . GLY A 1 81 ? 3.848 -18.005 -23.257 1.00 64.00 81 GLY A C 1
ATOM 618 O O . GLY A 1 81 ? 3.176 -17.249 -23.956 1.00 64.00 81 GLY A O 1
ATOM 619 N N . PHE A 1 82 ? 4.196 -17.705 -22.005 1.00 66.62 82 PHE A N 1
ATOM 620 C CA . PHE A 1 82 ? 3.961 -16.449 -21.305 1.00 66.62 82 PHE A CA 1
ATOM 621 C C . PHE A 1 82 ? 5.323 -15.868 -20.920 1.00 66.62 82 PHE A C 1
ATOM 623 O O . PHE A 1 82 ? 6.107 -16.527 -20.241 1.00 66.62 82 PHE A O 1
ATOM 630 N N . LYS A 1 83 ? 5.634 -14.668 -21.413 1.00 75.62 83 LYS A N 1
ATOM 631 C CA . LYS A 1 83 ? 6.911 -13.997 -21.170 1.00 75.62 83 LYS A CA 1
ATOM 632 C C . LYS A 1 83 ? 6.623 -12.663 -20.501 1.00 75.62 83 LYS A C 1
ATOM 634 O O . LYS A 1 83 ? 6.156 -11.755 -21.179 1.00 75.62 83 LYS A O 1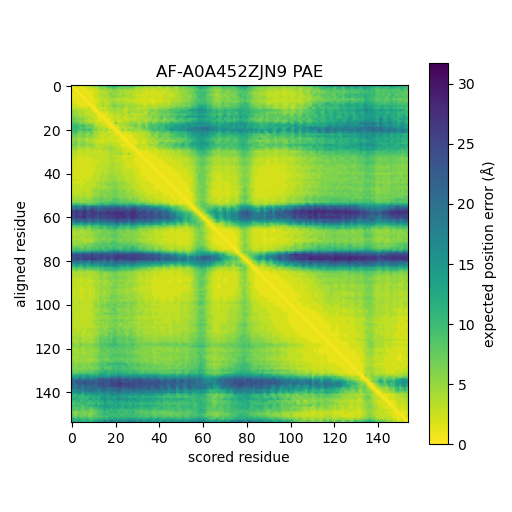
ATOM 639 N N . LEU A 1 84 ? 6.885 -12.586 -19.199 1.00 83.94 84 LEU A N 1
ATOM 640 C CA . LEU A 1 84 ? 6.871 -11.325 -18.467 1.00 83.94 84 LEU A CA 1
ATOM 641 C C . LEU A 1 84 ? 8.112 -10.527 -18.844 1.00 83.94 84 LEU A C 1
ATOM 643 O O . LEU A 1 84 ? 9.224 -11.062 -18.839 1.00 83.94 84 LEU A O 1
ATOM 647 N N . ASP A 1 85 ? 7.927 -9.254 -19.168 1.00 87.94 85 ASP A N 1
ATOM 648 C CA . ASP A 1 85 ? 9.029 -8.308 -19.238 1.00 87.94 85 ASP A CA 1
ATOM 649 C C . ASP A 1 85 ? 9.130 -7.463 -17.955 1.00 87.94 85 ASP A C 1
ATOM 651 O O . ASP A 1 85 ? 8.323 -7.564 -17.028 1.00 87.94 85 ASP A O 1
ATOM 655 N N . ARG A 1 86 ? 10.166 -6.623 -17.872 1.00 89.50 86 ARG A N 1
ATOM 656 C CA . ARG A 1 86 ? 10.398 -5.766 -16.700 1.00 89.50 86 ARG A CA 1
ATOM 657 C C . ARG A 1 86 ? 9.237 -4.794 -16.456 1.00 89.50 86 ARG A C 1
ATOM 659 O O . ARG A 1 86 ? 8.997 -4.426 -15.311 1.00 89.50 86 ARG A O 1
ATOM 666 N N . ILE A 1 87 ? 8.534 -4.356 -17.502 1.00 91.12 87 ILE A N 1
ATOM 667 C CA . ILE A 1 87 ? 7.379 -3.459 -17.382 1.00 91.12 87 ILE A CA 1
ATOM 668 C C . ILE A 1 87 ? 6.207 -4.221 -16.764 1.00 91.12 87 ILE A C 1
ATOM 670 O O . ILE A 1 87 ? 5.563 -3.689 -15.861 1.00 91.12 87 ILE A O 1
ATOM 674 N N . ASP A 1 88 ? 5.978 -5.466 -17.181 1.00 91.50 88 ASP A N 1
ATOM 675 C CA . ASP A 1 88 ? 4.933 -6.316 -16.609 1.00 91.50 88 ASP A CA 1
ATOM 676 C C . ASP A 1 88 ? 5.186 -6.593 -15.120 1.00 91.50 88 ASP A C 1
ATOM 678 O O . ASP A 1 88 ? 4.289 -6.405 -14.298 1.00 91.50 88 ASP A O 1
ATOM 682 N N . VAL A 1 89 ? 6.424 -6.954 -14.751 1.00 92.69 89 VAL A N 1
ATOM 683 C CA . VAL A 1 89 ? 6.818 -7.181 -13.345 1.00 92.69 89 VAL A CA 1
ATOM 684 C C . VAL A 1 89 ? 6.582 -5.924 -12.505 1.00 92.69 89 VAL A C 1
ATOM 686 O O . VAL A 1 89 ? 5.958 -5.991 -11.443 1.00 92.69 89 VAL A O 1
ATOM 689 N N . LYS A 1 90 ? 7.007 -4.753 -13.003 1.00 93.69 90 LYS A N 1
ATOM 690 C CA . LYS A 1 90 ? 6.735 -3.471 -12.338 1.00 93.69 90 LYS A CA 1
ATOM 691 C C . LYS A 1 90 ? 5.241 -3.217 -12.176 1.00 93.69 90 LYS A C 1
ATOM 693 O O . LYS A 1 90 ? 4.826 -2.734 -11.128 1.00 93.69 90 LYS A O 1
ATOM 698 N N . GLY A 1 91 ? 4.454 -3.518 -13.206 1.00 92.88 91 GLY A N 1
ATOM 699 C CA . GLY A 1 91 ? 3.007 -3.344 -13.204 1.00 92.88 91 GLY A CA 1
ATOM 700 C C . GLY A 1 91 ? 2.332 -4.166 -12.110 1.00 92.88 91 GLY A C 1
ATOM 701 O O . GLY A 1 91 ? 1.578 -3.605 -11.321 1.00 92.88 91 GLY A O 1
ATOM 702 N N . VAL A 1 92 ? 2.650 -5.461 -12.022 1.00 93.38 92 VAL A N 1
ATOM 703 C CA . VAL A 1 92 ? 2.055 -6.378 -11.033 1.00 93.38 92 VAL A CA 1
ATOM 704 C C . VAL A 1 92 ? 2.400 -5.961 -9.604 1.00 93.38 92 VAL A C 1
ATOM 706 O O . VAL A 1 92 ? 1.502 -5.813 -8.776 1.00 93.38 92 VAL A O 1
ATOM 709 N N . ILE A 1 93 ? 3.681 -5.718 -9.311 1.00 93.88 93 ILE A N 1
ATOM 710 C CA . ILE A 1 93 ? 4.099 -5.327 -7.958 1.00 93.88 93 ILE A CA 1
ATOM 711 C C . ILE A 1 93 ? 3.501 -3.973 -7.567 1.00 93.88 93 ILE A C 1
ATOM 713 O O . ILE A 1 93 ? 3.032 -3.808 -6.440 1.00 93.88 93 ILE A O 1
ATOM 717 N N . LEU A 1 94 ? 3.474 -3.006 -8.490 1.00 92.81 94 LEU A N 1
ATOM 718 C CA . LEU A 1 94 ? 2.898 -1.694 -8.216 1.00 92.81 94 LEU A CA 1
ATOM 719 C C . LEU A 1 94 ? 1.391 -1.782 -7.940 1.00 92.81 94 LEU A C 1
ATOM 721 O O . LEU A 1 94 ? 0.916 -1.135 -7.006 1.00 92.81 94 LEU A O 1
ATOM 725 N N . ASP A 1 95 ? 0.653 -2.581 -8.714 1.00 91.81 95 ASP A N 1
ATOM 726 C CA . ASP A 1 95 ? -0.781 -2.802 -8.510 1.00 91.81 95 ASP A CA 1
ATOM 727 C C . ASP A 1 95 ? -1.055 -3.403 -7.125 1.00 91.81 95 ASP A C 1
ATOM 729 O O . ASP A 1 95 ? -1.813 -2.832 -6.336 1.00 91.81 95 ASP A O 1
ATOM 733 N N . MET A 1 96 ? -0.344 -4.478 -6.769 1.00 93.56 96 MET A N 1
ATOM 734 C CA . MET A 1 96 ? -0.479 -5.126 -5.462 1.00 93.56 96 MET A CA 1
ATOM 735 C C . MET A 1 96 ? -0.113 -4.195 -4.304 1.00 93.56 96 MET A C 1
ATOM 737 O O . MET A 1 96 ? -0.838 -4.132 -3.309 1.00 93.56 96 MET A O 1
ATOM 741 N N . PHE A 1 97 ? 0.974 -3.429 -4.433 1.00 91.38 97 PHE A N 1
ATOM 742 C CA . PHE A 1 97 ? 1.411 -2.491 -3.402 1.00 91.38 97 PHE A CA 1
ATOM 743 C C . PHE A 1 97 ? 0.372 -1.390 -3.150 1.00 91.38 97 PHE A C 1
ATOM 745 O O . PHE A 1 97 ? 0.045 -1.082 -1.998 1.00 91.38 97 PHE A O 1
ATOM 752 N N . ILE A 1 98 ? -0.170 -0.798 -4.219 1.00 90.75 98 ILE A N 1
ATOM 753 C CA . ILE A 1 98 ? -1.171 0.270 -4.121 1.00 90.75 98 ILE A CA 1
ATOM 754 C C . ILE A 1 98 ? -2.477 -0.281 -3.553 1.00 90.75 98 ILE A C 1
ATOM 756 O O . ILE A 1 98 ? -3.003 0.286 -2.591 1.00 90.75 98 ILE A O 1
ATOM 760 N N . ALA A 1 99 ? -2.981 -1.376 -4.129 1.00 90.94 99 ALA A N 1
ATOM 761 C CA . ALA A 1 99 ? -4.237 -1.989 -3.724 1.00 90.94 99 ALA A CA 1
ATOM 762 C C . ALA A 1 99 ? -4.190 -2.431 -2.257 1.00 90.94 99 ALA A C 1
ATOM 764 O O . ALA A 1 99 ? -5.109 -2.116 -1.500 1.00 90.94 99 ALA A O 1
ATOM 765 N N . GLY A 1 100 ? -3.103 -3.080 -1.831 1.00 91.12 100 GLY A N 1
ATOM 766 C CA . GLY A 1 100 ? -2.923 -3.532 -0.453 1.00 91.12 100 GLY A CA 1
ATOM 767 C C . GLY A 1 100 ? -2.795 -2.382 0.548 1.00 91.12 100 GLY A C 1
ATOM 768 O O . GLY A 1 100 ? -3.362 -2.451 1.637 1.00 91.12 100 GLY A O 1
ATOM 769 N N . THR A 1 101 ? -2.111 -1.294 0.185 1.00 90.88 101 THR A N 1
ATOM 770 C CA . THR A 1 101 ? -1.861 -0.178 1.112 1.00 90.88 101 THR A CA 1
ATOM 771 C C . THR A 1 101 ? -3.066 0.754 1.253 1.00 90.88 101 THR A C 1
ATOM 773 O O . THR A 1 101 ? -3.486 1.043 2.374 1.00 90.88 101 THR A O 1
ATOM 776 N N . ASP A 1 102 ? -3.628 1.250 0.143 1.00 87.25 102 ASP A N 1
ATOM 777 C CA . ASP A 1 102 ? -4.678 2.282 0.184 1.00 87.25 102 ASP A CA 1
ATOM 778 C C . ASP A 1 102 ? -5.984 1.744 0.784 1.00 87.25 102 ASP A C 1
ATOM 780 O O . ASP A 1 102 ? -6.595 2.397 1.634 1.00 87.25 102 ASP A O 1
ATOM 784 N N . THR A 1 103 ? -6.390 0.533 0.392 1.00 90.69 103 THR A N 1
ATOM 785 C CA . THR A 1 103 ? -7.644 -0.069 0.868 1.00 90.69 103 THR A CA 1
ATOM 786 C C . THR A 1 103 ? -7.568 -0.446 2.347 1.00 90.69 103 THR A C 1
ATOM 788 O O . THR A 1 103 ? -8.481 -0.119 3.112 1.00 90.69 103 THR A O 1
ATOM 791 N N . THR A 1 104 ? -6.461 -1.055 2.782 1.00 94.06 104 THR A N 1
ATOM 792 C CA . THR A 1 104 ? -6.255 -1.459 4.180 1.00 94.06 104 THR A CA 1
ATOM 793 C C . THR A 1 104 ? -6.163 -0.246 5.099 1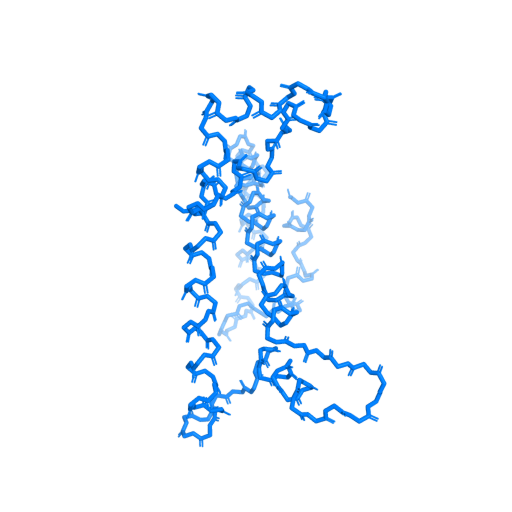.00 94.06 104 THR A C 1
ATOM 795 O O . THR A 1 104 ? -6.844 -0.205 6.123 1.00 94.06 104 THR A O 1
ATOM 798 N N . TYR A 1 105 ? -5.393 0.784 4.720 1.00 92.62 105 TYR A N 1
ATOM 799 C CA . TYR A 1 105 ? -5.292 2.014 5.511 1.00 92.62 105 TYR A CA 1
ATOM 800 C C . TYR A 1 105 ? -6.656 2.693 5.685 1.00 92.62 105 TYR A C 1
ATOM 802 O O . TYR A 1 105 ? -7.023 3.033 6.810 1.00 92.62 105 TYR A O 1
ATOM 810 N N . LYS A 1 106 ? -7.435 2.838 4.602 1.00 91.81 106 LYS A N 1
ATOM 811 C CA . LYS A 1 106 ? -8.788 3.416 4.668 1.00 91.81 106 LYS A CA 1
ATOM 812 C C . LYS A 1 106 ? -9.719 2.590 5.545 1.00 91.81 106 LYS A C 1
ATOM 814 O O . LYS A 1 106 ? -10.480 3.164 6.318 1.00 91.81 106 LYS A O 1
ATOM 819 N N . THR A 1 107 ? -9.658 1.264 5.444 1.00 94.50 107 THR A N 1
ATOM 820 C CA . THR A 1 107 ? -10.476 0.370 6.274 1.00 94.50 107 THR A CA 1
ATOM 821 C C . THR A 1 107 ? -10.173 0.597 7.752 1.00 94.50 107 THR A C 1
ATOM 823 O O . THR A 1 107 ? -11.080 0.904 8.517 1.00 94.50 107 THR A O 1
ATOM 826 N N . ILE A 1 108 ? -8.893 0.580 8.139 1.00 95.06 108 ILE A N 1
ATOM 827 C CA . ILE A 1 108 ? -8.470 0.843 9.523 1.00 95.06 108 ILE A CA 1
ATOM 828 C C . ILE A 1 108 ? -8.903 2.243 9.979 1.00 95.06 108 ILE A C 1
ATOM 830 O O . ILE A 1 108 ? -9.414 2.397 11.089 1.00 95.06 108 ILE A O 1
ATOM 834 N N . GLU A 1 109 ? -8.713 3.266 9.141 1.00 95.31 109 GLU A N 1
ATOM 835 C CA . GLU A 1 109 ? -9.102 4.644 9.450 1.00 95.31 109 GLU A CA 1
ATOM 836 C C . GLU A 1 109 ? -10.605 4.751 9.749 1.00 95.31 109 GLU A C 1
ATOM 838 O O . GLU A 1 109 ? -10.990 5.320 10.774 1.00 95.31 109 GLU A O 1
ATOM 843 N N . TRP A 1 110 ? -11.454 4.166 8.900 1.00 95.88 110 TRP A N 1
ATOM 844 C CA . TRP A 1 110 ? -12.906 4.180 9.077 1.00 95.88 110 TRP A CA 1
ATOM 845 C C . TRP A 1 110 ? -13.365 3.354 10.274 1.00 95.88 110 TRP A C 1
ATOM 847 O O . TRP A 1 110 ? -14.160 3.860 11.069 1.00 95.88 110 TRP A O 1
ATOM 857 N N . THR A 1 111 ? -12.840 2.140 10.453 1.00 95.75 111 THR A N 1
ATOM 858 C CA . THR A 1 111 ? -13.148 1.299 11.618 1.00 95.75 111 THR A CA 1
ATOM 859 C C . THR A 1 111 ? -12.807 2.040 12.910 1.00 95.75 111 THR A C 1
ATOM 861 O O . THR A 1 111 ? -13.640 2.160 13.808 1.00 95.75 111 THR A O 1
ATOM 864 N N . MET A 1 112 ? -11.619 2.647 12.997 1.00 96.56 112 MET A N 1
ATOM 865 C CA . MET A 1 112 ? -11.232 3.432 14.171 1.00 96.56 112 MET A CA 1
ATOM 866 C C . MET A 1 112 ? -12.110 4.671 14.359 1.00 96.56 112 MET A C 1
ATOM 868 O O . MET A 1 112 ? -12.515 4.964 15.486 1.00 96.56 112 MET A O 1
ATOM 872 N N . ALA A 1 113 ? -12.440 5.391 13.283 1.00 97.50 113 ALA A N 1
ATOM 873 C CA . ALA A 1 113 ? -13.334 6.542 13.352 1.00 97.50 113 ALA A CA 1
ATOM 874 C C . ALA A 1 113 ? -14.727 6.160 13.882 1.00 97.50 113 ALA A C 1
ATOM 876 O O . ALA A 1 113 ? -15.294 6.898 14.694 1.00 97.50 113 ALA A O 1
ATOM 877 N N . GLU A 1 114 ? -15.268 5.014 13.467 1.00 96.19 114 GLU A N 1
ATOM 878 C CA . GLU A 1 114 ? -16.578 4.533 13.908 1.00 96.19 114 GLU A CA 1
ATOM 879 C C . GLU A 1 114 ? -16.548 4.027 15.355 1.00 96.19 114 GLU A C 1
ATOM 881 O O . GLU A 1 114 ? -17.420 4.376 16.156 1.00 96.19 114 GLU A O 1
ATOM 886 N N . LEU A 1 115 ? -15.500 3.300 15.750 1.00 96.81 115 LEU A N 1
ATOM 887 C CA . LEU A 1 115 ? -15.314 2.873 17.136 1.00 96.81 115 LEU A CA 1
ATOM 888 C C . LEU A 1 115 ? -15.176 4.075 18.084 1.00 96.81 115 LEU A C 1
ATOM 890 O O . LEU A 1 115 ? -15.779 4.082 19.158 1.00 96.81 115 LEU A O 1
ATOM 894 N N . ILE A 1 116 ? -14.427 5.119 17.702 1.00 97.25 116 ILE A N 1
ATOM 895 C CA . ILE A 1 116 ? -14.259 6.334 18.525 1.00 97.25 116 ILE A CA 1
ATOM 896 C C . ILE A 1 116 ? -15.605 7.045 18.728 1.00 97.25 116 ILE A C 1
ATOM 898 O O . ILE A 1 116 ? -15.878 7.557 19.816 1.00 97.25 116 ILE A O 1
ATOM 902 N N . LYS A 1 117 ? -16.469 7.055 17.705 1.00 97.88 117 LYS A N 1
ATOM 903 C CA . LYS A 1 117 ? -17.828 7.613 17.793 1.00 97.88 117 LYS A CA 1
ATOM 904 C C . LYS A 1 117 ? -18.775 6.766 18.644 1.00 97.88 117 LYS A C 1
ATOM 906 O O . LYS A 1 117 ? -19.736 7.314 19.184 1.00 97.88 117 LYS A O 1
ATOM 911 N N . ASN A 1 118 ? -18.484 5.476 18.826 1.00 97.12 118 ASN A N 1
ATOM 912 C CA . ASN A 1 118 ? -19.285 4.535 19.609 1.00 97.12 118 ASN A CA 1
ATOM 913 C C . ASN A 1 118 ? -18.486 3.941 20.794 1.00 97.12 118 ASN A C 1
ATOM 915 O O . ASN A 1 118 ? -18.200 2.740 20.808 1.00 97.12 118 ASN A O 1
ATOM 919 N N . PRO A 1 119 ? -18.185 4.722 21.859 1.00 96.56 119 PRO A N 1
ATOM 920 C CA . PRO A 1 119 ? -17.308 4.286 22.954 1.00 96.56 119 PRO A CA 1
ATOM 921 C C . PRO A 1 119 ? -17.749 3.002 23.665 1.00 96.56 119 PRO A C 1
ATOM 923 O O . PRO A 1 119 ? -16.921 2.271 24.203 1.00 96.56 119 PRO A O 1
ATOM 926 N N . ARG A 1 120 ? -19.060 2.718 23.685 1.00 97.25 120 ARG A N 1
ATOM 927 C CA . ARG A 1 120 ? -19.601 1.481 24.265 1.00 97.25 120 ARG A CA 1
ATOM 928 C C . ARG A 1 120 ? -19.195 0.251 23.460 1.00 97.25 120 ARG A C 1
ATOM 930 O O . ARG A 1 120 ? -18.819 -0.744 24.065 1.00 97.25 120 ARG A O 1
ATOM 937 N N . GLU A 1 121 ? -19.259 0.323 22.133 1.00 96.31 121 GLU A N 1
ATOM 938 C CA . GLU A 1 121 ? -18.851 -0.782 21.261 1.00 96.31 121 GLU A CA 1
ATOM 939 C C . GLU A 1 121 ? -17.325 -0.915 21.243 1.00 96.31 121 GLU A C 1
ATOM 941 O O . GLU A 1 121 ? -16.812 -2.014 21.435 1.00 96.31 121 GLU A O 1
ATOM 946 N N . MET A 1 122 ? -16.590 0.205 21.193 1.00 96.69 122 MET A N 1
ATOM 947 C CA . MET A 1 122 ? -15.130 0.204 21.359 1.00 96.69 122 MET A CA 1
ATOM 948 C C . MET A 1 122 ? -14.689 -0.497 22.650 1.00 96.69 122 MET A C 1
ATOM 950 O O . MET A 1 122 ? -13.751 -1.292 22.628 1.00 96.69 122 MET A O 1
ATOM 954 N N . ALA A 1 123 ? -15.360 -0.235 23.776 1.00 97.19 123 ALA A N 1
ATOM 955 C CA . ALA A 1 123 ? -15.032 -0.885 25.042 1.00 97.19 123 ALA A CA 1
ATOM 956 C C . ALA A 1 123 ? -15.225 -2.411 24.984 1.00 97.19 123 ALA A C 1
ATOM 958 O O . ALA A 1 123 ? -14.419 -3.140 25.562 1.00 97.19 123 ALA A O 1
ATOM 959 N N . LYS A 1 124 ? -16.251 -2.900 24.271 1.00 95.94 124 LYS A N 1
ATOM 960 C CA . LYS A 1 124 ? -16.477 -4.341 24.085 1.00 95.94 124 LYS A CA 1
ATOM 961 C C . LYS A 1 124 ? -15.395 -4.973 23.212 1.00 95.94 124 LYS A C 1
ATOM 963 O O . LYS A 1 124 ? -14.816 -5.965 23.639 1.00 95.94 124 LYS A O 1
ATOM 968 N N . VAL A 1 125 ? -15.072 -4.372 22.061 1.00 94.62 125 VAL A N 1
ATOM 969 C CA . VAL A 1 125 ? -14.013 -4.871 21.159 1.00 94.62 125 VAL A CA 1
ATOM 970 C C . VAL A 1 125 ? -12.669 -4.919 21.889 1.00 94.62 125 VAL A C 1
ATOM 972 O O . VAL A 1 125 ? -11.994 -5.941 21.887 1.00 94.62 125 VAL A O 1
ATOM 975 N N . GLN A 1 126 ? -12.296 -3.855 22.610 1.00 94.31 126 GLN A N 1
ATOM 976 C CA . GLN A 1 126 ? -11.059 -3.851 23.402 1.00 94.31 126 GLN A CA 1
ATOM 977 C C . GLN A 1 126 ? -11.052 -4.913 24.507 1.00 94.31 126 GLN A C 1
ATOM 979 O O . GLN A 1 126 ? -9.997 -5.464 24.817 1.00 94.31 126 GLN A O 1
ATOM 984 N N . SER A 1 127 ? -12.201 -5.166 25.142 1.00 94.38 127 SER A N 1
ATOM 985 C CA . SER A 1 127 ? -12.321 -6.216 26.154 1.00 94.38 127 SER A CA 1
ATOM 986 C C . SER A 1 127 ? -12.130 -7.605 25.547 1.00 94.38 127 SER A C 1
ATOM 988 O O . SER A 1 127 ? -11.423 -8.411 26.144 1.00 94.38 127 SER A O 1
ATOM 990 N N . GLU A 1 128 ? -12.724 -7.873 24.380 1.00 92.81 128 GLU A N 1
ATOM 991 C CA . GLU A 1 128 ? -12.564 -9.138 23.650 1.00 92.81 128 GLU A CA 1
ATOM 992 C C . GLU A 1 128 ? -11.095 -9.362 23.267 1.00 92.81 128 GLU A C 1
ATOM 994 O O . GLU A 1 128 ? -10.518 -10.392 23.611 1.00 92.81 128 GLU A O 1
ATOM 999 N N . VAL A 1 129 ? -10.451 -8.353 22.668 1.00 90.62 129 VAL A N 1
ATOM 1000 C CA . VAL A 1 129 ? -9.035 -8.422 22.276 1.00 90.62 129 VAL A CA 1
ATOM 1001 C C . VAL A 1 129 ? -8.130 -8.710 23.479 1.00 90.62 129 VAL A C 1
ATOM 1003 O O . VAL A 1 129 ? -7.261 -9.575 23.392 1.00 90.62 129 VAL A O 1
ATOM 1006 N N . ARG A 1 130 ? -8.330 -8.025 24.619 1.00 89.75 130 ARG A N 1
ATOM 1007 C CA . ARG A 1 130 ? -7.537 -8.269 25.842 1.00 89.75 130 ARG A CA 1
ATOM 1008 C C . ARG A 1 130 ? -7.755 -9.678 26.390 1.00 89.75 130 ARG A C 1
ATOM 1010 O O . ARG A 1 130 ? -6.783 -10.326 26.756 1.00 89.75 130 ARG A O 1
ATOM 1017 N N . GLN A 1 131 ? -8.998 -10.156 26.409 1.00 89.38 131 GLN A N 1
ATOM 1018 C CA . GLN A 1 131 ? -9.327 -11.488 26.914 1.00 89.38 131 GLN A CA 1
ATOM 1019 C C . GLN A 1 131 ? -8.670 -12.597 26.083 1.00 89.38 131 GLN A C 1
ATOM 1021 O O . GLN A 1 131 ? -8.141 -13.550 26.650 1.00 89.38 131 GLN A O 1
ATOM 1026 N N . VAL A 1 132 ? -8.685 -12.476 24.753 1.00 87.50 132 VAL A N 1
ATOM 1027 C CA . VAL A 1 132 ? -8.019 -13.444 23.870 1.00 87.50 132 VAL A CA 1
ATOM 1028 C C . VAL A 1 132 ? -6.498 -13.348 24.028 1.00 87.50 132 VAL A C 1
ATOM 1030 O O . VAL A 1 132 ? -5.836 -14.367 24.201 1.00 87.50 132 VAL A O 1
ATOM 1033 N N . ALA A 1 133 ? -5.940 -12.134 24.072 1.00 84.25 133 ALA A N 1
ATOM 1034 C CA . ALA A 1 133 ? -4.497 -11.921 24.198 1.00 84.25 133 ALA A CA 1
ATOM 1035 C C . ALA A 1 133 ? -3.904 -12.410 25.535 1.00 84.25 133 ALA A C 1
ATOM 1037 O O . ALA A 1 133 ? -2.760 -12.856 25.561 1.00 84.25 133 ALA A O 1
ATOM 1038 N N . GLU A 1 134 ? -4.658 -12.372 26.639 1.00 79.62 134 GLU A N 1
ATOM 1039 C CA . GLU A 1 134 ? -4.220 -12.912 27.939 1.00 79.62 134 GLU A CA 1
ATOM 1040 C C . GLU A 1 134 ? -3.900 -14.418 27.887 1.00 79.62 134 GLU A C 1
ATOM 1042 O O . GLU A 1 134 ? -3.069 -14.896 28.662 1.00 79.62 134 GLU A O 1
ATOM 1047 N N . GLY A 1 135 ? -4.513 -15.159 26.957 1.00 66.88 135 GLY A N 1
ATOM 1048 C CA . GLY A 1 135 ? -4.267 -16.587 26.747 1.00 66.88 135 GLY A CA 1
ATOM 1049 C C . GLY A 1 135 ? -3.040 -16.912 25.890 1.00 66.88 135 GLY A C 1
ATOM 1050 O O . GLY A 1 135 ? -2.684 -18.085 25.781 1.00 66.88 135 GLY A O 1
ATOM 1051 N N . VAL A 1 136 ? -2.390 -15.907 25.290 1.00 68.81 136 VAL A N 1
ATOM 1052 C CA . VAL A 1 136 ? -1.373 -16.104 24.249 1.00 68.81 136 VAL A CA 1
ATOM 1053 C C . VAL A 1 136 ? -0.042 -15.491 24.682 1.00 68.81 136 VAL A C 1
ATOM 1055 O O . VAL A 1 136 ? 0.108 -14.278 24.822 1.00 68.81 136 VAL A O 1
ATOM 1058 N N . HIS A 1 137 ? 0.967 -16.332 24.911 1.00 63.75 137 HIS A N 1
ATOM 1059 C CA . HIS A 1 137 ? 2.324 -15.882 25.228 1.00 63.75 137 HIS A CA 1
ATOM 1060 C C . HIS A 1 137 ? 3.167 -15.817 23.949 1.00 63.75 137 HIS A C 1
ATOM 1062 O O . HIS A 1 137 ? 3.483 -16.853 23.377 1.00 63.75 137 HIS A O 1
ATOM 1068 N N . GLY A 1 138 ? 3.555 -14.607 23.524 1.00 66.88 138 GLY A N 1
ATOM 1069 C CA . GLY A 1 138 ? 4.483 -14.401 22.396 1.00 66.88 138 GLY A CA 1
ATOM 1070 C C . GLY A 1 138 ? 3.942 -13.604 21.204 1.00 66.88 138 GLY A C 1
ATOM 1071 O O . GLY A 1 138 ? 4.698 -13.361 20.272 1.00 66.88 138 GLY A O 1
ATOM 1072 N N . GLY A 1 139 ? 2.685 -13.151 21.248 1.00 67.56 139 GLY A N 1
ATOM 1073 C CA . GLY A 1 139 ? 2.030 -12.417 20.157 1.00 67.56 139 GLY A CA 1
ATOM 1074 C C . GLY A 1 139 ? 0.773 -13.138 19.675 1.00 67.56 139 GLY A C 1
ATOM 1075 O O . GLY A 1 139 ? 0.669 -14.350 19.811 1.00 67.56 139 GLY A O 1
ATOM 1076 N N . LEU A 1 140 ? -0.205 -12.388 19.167 1.00 78.88 140 LEU A N 1
ATOM 1077 C CA . LEU A 1 140 ? -1.443 -12.953 18.626 1.00 78.88 140 LEU A CA 1
ATOM 1078 C C . LEU A 1 140 ? -1.151 -13.641 17.289 1.00 78.88 140 LEU A C 1
ATOM 1080 O O . LEU A 1 140 ? -0.606 -13.008 16.387 1.00 78.88 140 LEU A O 1
ATOM 1084 N N . LEU A 1 141 ? -1.514 -14.919 17.182 1.00 81.81 141 LEU A N 1
ATOM 1085 C CA . LEU A 1 141 ? -1.486 -15.656 15.921 1.00 81.81 141 LEU A CA 1
ATOM 1086 C C . LEU A 1 141 ? -2.791 -15.442 15.142 1.00 81.81 141 LEU A C 1
ATOM 1088 O O . LEU A 1 141 ? -3.795 -14.995 15.703 1.00 81.81 141 LEU A O 1
ATOM 1092 N N . GLU A 1 142 ? -2.787 -15.781 13.856 1.00 82.25 142 GLU A N 1
ATOM 1093 C CA . GLU A 1 142 ? -3.958 -15.632 12.989 1.00 82.25 142 GLU A CA 1
ATOM 1094 C C . GLU A 1 142 ? -5.138 -16.499 13.458 1.00 82.25 142 GLU A C 1
ATOM 1096 O O . GLU A 1 142 ? -6.282 -16.052 13.430 1.00 82.25 142 GLU A O 1
ATOM 1101 N N . GLU A 1 143 ? -4.879 -17.674 14.039 1.00 84.56 143 GLU A N 1
ATOM 1102 C CA . GLU A 1 143 ? -5.935 -18.536 14.589 1.00 84.56 143 GLU A CA 1
ATOM 1103 C C . GLU A 1 143 ? -6.624 -17.919 15.820 1.00 84.56 143 GLU A C 1
ATOM 1105 O O . GLU A 1 143 ? -7.764 -18.247 16.150 1.00 84.56 143 GLU A O 1
ATOM 1110 N N . GLU A 1 144 ? -5.952 -17.010 16.528 1.00 84.44 144 GLU A N 1
ATOM 1111 C CA . GLU A 1 144 ? -6.538 -16.290 17.661 1.00 84.44 144 GLU A CA 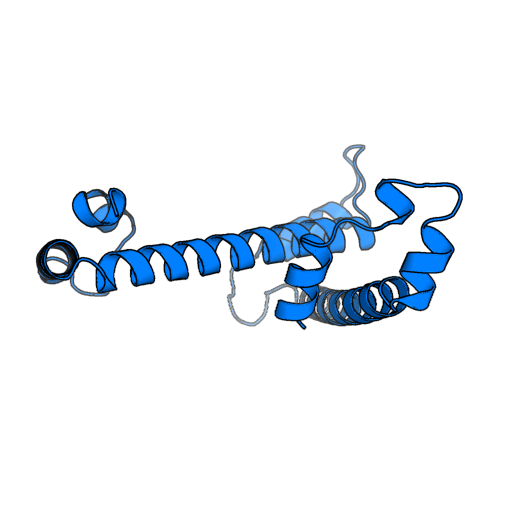1
ATOM 1112 C C . GLU A 1 144 ? -7.441 -15.138 17.188 1.00 84.44 144 GLU A C 1
ATOM 1114 O O . GLU A 1 144 ? -8.398 -14.791 17.884 1.00 84.44 144 GLU A O 1
ATOM 1119 N N . LEU A 1 145 ? -7.212 -14.596 15.982 1.00 84.38 145 LEU A N 1
ATOM 1120 C CA . LEU A 1 145 ? -8.119 -13.623 15.357 1.00 84.38 145 LEU A CA 1
ATOM 1121 C C . LEU A 1 145 ? -9.478 -14.246 15.031 1.00 84.38 145 LEU A C 1
ATOM 1123 O O . LEU A 1 145 ? -10.493 -13.553 15.106 1.00 84.38 145 LEU A O 1
ATOM 1127 N N . GLU A 1 146 ? -9.531 -15.550 14.735 1.00 85.81 146 GLU A N 1
ATOM 1128 C CA . GLU A 1 146 ? -10.796 -16.267 14.516 1.00 85.81 146 GLU A CA 1
ATOM 1129 C C . GLU A 1 146 ? -11.715 -16.240 15.746 1.00 85.81 146 GLU A C 1
ATOM 1131 O O . GLU A 1 146 ? -12.935 -16.346 15.623 1.00 85.81 146 GLU A O 1
ATOM 1136 N N . LYS A 1 147 ? -11.145 -16.059 16.943 1.00 85.69 147 LYS A N 1
ATOM 1137 C CA . LYS A 1 147 ? -11.895 -16.011 18.205 1.00 85.69 147 LYS A CA 1
ATOM 1138 C C . LYS A 1 147 ? -12.438 -14.616 18.528 1.00 85.69 147 LYS A C 1
ATOM 1140 O O . LYS A 1 147 ? -13.228 -14.486 19.463 1.00 85.69 147 LYS A O 1
ATOM 1145 N N . MET A 1 148 ? -12.038 -13.581 17.785 1.00 90.25 148 MET A N 1
ATOM 1146 C CA . MET A 1 148 ? -12.423 -12.187 18.030 1.00 90.25 148 MET A CA 1
ATOM 1147 C C . MET A 1 148 ? -13.647 -11.783 17.197 1.00 90.25 148 MET A C 1
ATOM 1149 O O . MET A 1 148 ? -13.563 -10.995 16.255 1.00 90.25 148 MET A O 1
ATOM 1153 N N . SER A 1 149 ? -14.806 -12.347 17.534 1.00 91.06 149 SER A N 1
ATOM 1154 C CA . SER A 1 149 ? -16.059 -12.146 16.794 1.00 91.06 149 SER A CA 1
ATOM 1155 C C . SER A 1 149 ? -16.527 -10.687 16.726 1.00 91.06 149 SER A C 1
ATOM 1157 O O . SER A 1 149 ? -17.087 -10.269 15.713 1.00 91.06 149 SER A O 1
ATOM 1159 N N . LEU A 1 150 ? -16.304 -9.898 17.783 1.00 90.12 150 LEU A N 1
ATOM 1160 C CA . LEU A 1 150 ? -16.668 -8.483 17.807 1.00 90.12 150 LEU A CA 1
ATOM 1161 C C . LEU A 1 150 ? -15.691 -7.653 16.985 1.00 90.12 150 LEU A C 1
ATOM 1163 O O . LEU A 1 150 ? -16.130 -6.719 16.323 1.00 90.12 150 LEU A O 1
ATOM 1167 N N . LEU A 1 151 ? -14.397 -7.988 17.004 1.00 89.62 151 LEU A N 1
ATOM 1168 C CA . LEU A 1 151 ? -13.414 -7.343 16.132 1.00 89.62 151 LEU A CA 1
ATOM 1169 C C . LEU A 1 151 ? -13.703 -7.623 14.651 1.00 89.62 151 LEU A C 1
ATOM 1171 O O . LEU A 1 151 ? -13.603 -6.713 13.842 1.00 89.62 151 LEU A O 1
ATOM 1175 N N . GLN A 1 152 ? -14.094 -8.850 14.299 1.00 88.12 152 GLN A N 1
ATOM 1176 C CA . GLN A 1 152 ? -14.461 -9.216 12.923 1.00 88.12 152 GLN A CA 1
ATOM 1177 C C . GLN A 1 152 ? -15.764 -8.560 12.446 1.00 88.12 152 GLN A C 1
ATOM 1179 O O . GLN A 1 152 ? -15.969 -8.387 11.247 1.00 88.12 152 GLN A O 1
ATOM 1184 N N . ALA A 1 153 ? -16.664 -8.239 13.376 1.00 86.62 153 ALA A N 1
ATOM 1185 C CA . ALA A 1 153 ? -17.924 -7.564 13.083 1.00 86.62 153 ALA A CA 1
ATOM 1186 C C . ALA A 1 153 ? -17.813 -6.025 13.066 1.00 86.62 153 ALA A C 1
ATOM 1188 O O . ALA A 1 153 ? -18.799 -5.369 12.719 1.00 86.62 153 ALA A O 1
ATOM 1189 N N . ALA A 1 154 ? -16.670 -5.468 13.485 1.00 75.62 154 ALA A N 1
ATOM 1190 C CA . ALA A 1 154 ? -16.398 -4.030 13.568 1.00 75.62 154 ALA A CA 1
ATOM 1191 C C . ALA A 1 154 ? -15.789 -3.479 12.271 1.00 75.62 154 ALA A C 1
ATOM 1193 O O . ALA A 1 154 ? -16.125 -2.321 11.931 1.00 75.62 154 ALA A O 1
#

Sequence (154 aa):
MMKELTDLLGTIAVSDVFPRLGWLVDWATGLQASVKRTAAKLDSIMERTITEHEEDPGNDDGEAPDLLDDLLLIAKDGDQGFKLDRIDVKGVILDMFIAGTDTTYKTIEWTMAELIKNPREMAKVQSEVRQVAEGVHGGLLEEELEKMSLLQAA

Organism: Aegilops tauschii subsp. strangulata (NCBI:txid200361)

InterPro domains:
  IPR001128 Cytochrome P450 [PF00067] (2-153)
  IPR002401 Cytochrome P450, E-class, group I [PR00463] (88-105)
  IPR002401 Cytochrome P450, E-class, group I [PR00463] (108-134)
  IPR036396 Cytochrome P450 superfamily [G3DSA:1.10.630.10] (1-154)
  IPR036396 Cytochrome P450 superfamily [SSF48264] (2-154)

Foldseek 3Di:
DLVLVVVLVPDDQQCNVVVPCSVVVCVVVCSVVSVVVVVVVLVVVLVVVLVVCVVCVPDPPNDDGDPLSVVVVCQVVPPPPDHDDSVNSSVVVVVCVSVVPPVVVVVVVVVVVVCVVVVVLVVVLVVQVVVLVVVDDPDDDPVSVVSRPSVVVD

pLDDT: mean 86.44, std 9.78, range [54.44, 97.88]

Radius of gyration: 22.16 Å; Cα contacts (8 Å, |Δi|>4): 74; chains: 1; bounding box: 43×45×56 Å